Protein AF-A0A2W0BA73-F1 (afdb_monomer_lite)

Structure (mmCIF, N/CA/C/O backbone):
data_AF-A0A2W0BA73-F1
#
_entry.id   AF-A0A2W0BA73-F1
#
loop_
_atom_site.group_PDB
_atom_site.id
_atom_site.type_symbol
_atom_site.label_atom_id
_atom_site.label_alt_id
_atom_site.label_comp_id
_atom_site.label_asym_id
_atom_site.label_entity_id
_atom_site.label_seq_id
_atom_site.pdbx_PDB_ins_code
_atom_site.Cartn_x
_atom_site.Cartn_y
_atom_site.Cartn_z
_atom_site.occupancy
_atom_site.B_iso_or_equiv
_atom_site.auth_seq_id
_atom_site.auth_comp_id
_atom_site.auth_asym_id
_atom_site.auth_atom_id
_atom_site.pdbx_PDB_model_num
ATOM 1 N N . GLU A 1 1 ? -1.164 -9.056 -37.036 1.00 45.84 1 GLU A N 1
ATOM 2 C CA . GLU A 1 1 ? -1.910 -10.275 -36.643 1.00 45.84 1 GLU A CA 1
ATOM 3 C C . GLU A 1 1 ? -1.142 -11.594 -36.697 1.00 45.84 1 GLU A C 1
ATOM 5 O O . GLU A 1 1 ? -1.547 -12.512 -36.006 1.00 45.84 1 GLU A O 1
ATOM 10 N N . LYS A 1 2 ? -0.027 -11.730 -37.433 1.00 58.28 2 LYS A N 1
ATOM 11 C CA . LYS A 1 2 ? 0.646 -13.035 -37.622 1.00 58.28 2 LYS A CA 1
ATOM 12 C C . LYS A 1 2 ? 1.141 -13.751 -36.348 1.00 58.28 2 LYS A C 1
ATOM 14 O O . LYS A 1 2 ? 1.368 -14.949 -36.407 1.00 58.28 2 LYS A O 1
ATOM 19 N N . VAL A 1 3 ? 1.339 -13.032 -35.239 1.00 61.75 3 VAL A N 1
ATOM 20 C CA . VAL A 1 3 ? 1.940 -13.570 -33.997 1.00 61.75 3 VAL A CA 1
ATOM 21 C C . VAL A 1 3 ? 0.926 -13.686 -32.847 1.00 61.75 3 VAL A C 1
ATOM 23 O O . VAL A 1 3 ? 1.109 -14.502 -31.954 1.00 61.75 3 VAL A O 1
ATOM 26 N N . TRP A 1 4 ? -0.176 -12.930 -32.895 1.00 65.25 4 TRP A N 1
ATOM 27 C CA . TRP A 1 4 ? -1.238 -12.954 -31.879 1.00 65.25 4 TRP A CA 1
ATOM 28 C C . TRP A 1 4 ? -2.619 -12.924 -32.541 1.00 65.25 4 TRP A C 1
ATOM 30 O O . TRP A 1 4 ? -3.281 -11.885 -32.544 1.00 65.25 4 TRP A O 1
ATOM 40 N N . PRO A 1 5 ? -3.055 -14.033 -33.160 1.00 62.41 5 PRO A N 1
ATOM 41 C CA . PRO A 1 5 ? -4.406 -14.120 -33.693 1.00 62.41 5 PRO A CA 1
ATOM 42 C C . PRO A 1 5 ? -5.423 -14.089 -32.540 1.00 62.41 5 PRO A C 1
ATOM 44 O O . PRO A 1 5 ? -5.322 -14.870 -31.597 1.00 62.41 5 PRO A O 1
ATOM 47 N N . GLY A 1 6 ? -6.396 -13.176 -32.606 1.00 66.94 6 GLY A N 1
ATOM 48 C CA . GLY A 1 6 ? -7.522 -13.113 -31.664 1.00 66.94 6 GLY A CA 1
ATOM 49 C C . GLY A 1 6 ? -7.220 -12.559 -30.264 1.00 66.94 6 GLY A C 1
ATOM 50 O O . GLY A 1 6 ? -8.111 -12.579 -29.420 1.00 66.94 6 GLY A O 1
ATOM 51 N N . ILE A 1 7 ? -6.009 -12.052 -30.001 1.00 70.69 7 ILE A N 1
ATOM 52 C CA . ILE A 1 7 ? -5.645 -11.450 -28.707 1.00 70.69 7 ILE A CA 1
ATOM 53 C C . ILE A 1 7 ? -5.454 -9.943 -28.874 1.00 70.69 7 ILE A C 1
ATOM 55 O O . ILE A 1 7 ? -4.596 -9.492 -29.634 1.00 70.69 7 ILE A O 1
ATOM 59 N N . PHE A 1 8 ? -6.239 -9.160 -28.130 1.00 63.75 8 PHE A N 1
ATOM 60 C CA . PHE A 1 8 ? -6.070 -7.714 -28.053 1.00 63.75 8 PHE A CA 1
ATOM 61 C C . PHE A 1 8 ? -4.879 -7.389 -27.146 1.00 63.75 8 PHE A C 1
ATOM 63 O O . PHE A 1 8 ? -4.925 -7.610 -25.936 1.00 63.75 8 PHE A O 1
ATOM 70 N N . VAL A 1 9 ? -3.796 -6.892 -27.737 1.00 72.50 9 VAL A N 1
ATOM 71 C CA . VAL A 1 9 ? -2.614 -6.435 -27.001 1.00 72.50 9 VAL A CA 1
ATOM 72 C C . VAL A 1 9 ? -2.718 -4.927 -26.822 1.00 72.50 9 VAL A C 1
ATOM 74 O O . VAL A 1 9 ? -2.794 -4.188 -27.800 1.00 72.50 9 VAL A O 1
ATOM 77 N N . GLU A 1 10 ? -2.717 -4.468 -25.573 1.00 78.19 10 GLU A N 1
ATOM 78 C CA . GLU A 1 10 ? -2.733 -3.041 -25.257 1.00 78.19 10 GLU A CA 1
ATOM 79 C C . GLU A 1 10 ? -1.381 -2.385 -25.595 1.00 78.19 10 GLU A C 1
ATOM 81 O O . GLU A 1 10 ? -0.316 -2.920 -25.269 1.00 78.19 10 GLU A O 1
ATOM 86 N N . GLU A 1 11 ? -1.414 -1.200 -26.213 1.00 74.31 11 GLU A N 1
ATOM 87 C CA . GLU A 1 11 ? -0.222 -0.444 -26.640 1.00 74.31 11 GLU A CA 1
ATOM 88 C C . GLU A 1 11 ? 0.724 -0.134 -25.464 1.00 74.31 11 GLU A C 1
ATOM 90 O O . GLU A 1 11 ? 1.948 -0.222 -25.584 1.00 74.31 11 GLU A O 1
ATOM 95 N N . SER A 1 12 ? 0.152 0.160 -24.291 1.00 72.81 12 SER A N 1
ATOM 96 C CA . SER A 1 12 ? 0.893 0.402 -23.047 1.00 72.81 12 SER A CA 1
ATOM 97 C C . SER A 1 12 ? 1.720 -0.822 -22.631 1.00 72.81 12 SER A C 1
ATOM 99 O O . SER A 1 12 ? 2.856 -0.702 -22.158 1.00 72.81 12 SER A O 1
ATOM 101 N N . ASN A 1 13 ? 1.179 -2.016 -22.872 1.00 81.38 13 ASN A N 1
ATOM 102 C CA . ASN A 1 13 ? 1.820 -3.272 -22.543 1.00 81.38 13 ASN A CA 1
ATOM 103 C C . ASN A 1 13 ? 2.904 -3.618 -23.572 1.00 81.38 13 ASN A C 1
ATOM 105 O O . ASN A 1 13 ? 3.998 -4.042 -23.195 1.00 81.38 13 ASN A O 1
ATOM 109 N N . LEU A 1 14 ? 2.655 -3.363 -24.860 1.00 83.69 14 LEU A N 1
ATOM 110 C CA . LEU A 1 14 ? 3.646 -3.544 -25.923 1.00 83.69 14 LEU A CA 1
ATOM 111 C C . LEU A 1 14 ? 4.888 -2.670 -25.693 1.00 83.69 14 LEU A C 1
ATOM 113 O O . LEU A 1 14 ? 6.010 -3.180 -25.717 1.00 83.69 14 LEU A O 1
ATOM 117 N N . ALA A 1 15 ? 4.701 -1.385 -25.383 1.00 83.75 15 ALA A N 1
ATOM 118 C CA . ALA A 1 15 ? 5.803 -0.466 -25.102 1.00 83.75 15 ALA A CA 1
ATOM 119 C C . ALA A 1 15 ? 6.675 -0.944 -23.926 1.00 83.75 15 ALA A C 1
ATOM 121 O O . ALA A 1 15 ? 7.908 -0.891 -23.995 1.00 83.75 15 ALA A O 1
ATOM 122 N N . ARG A 1 16 ? 6.051 -1.477 -22.866 1.00 84.44 16 ARG A N 1
ATOM 123 C CA . ARG A 1 16 ? 6.757 -2.026 -21.698 1.00 84.44 16 ARG A CA 1
ATOM 124 C C . ARG A 1 16 ? 7.555 -3.287 -22.031 1.00 84.44 16 ARG A C 1
ATOM 126 O O . ARG A 1 16 ? 8.694 -3.421 -21.585 1.00 84.44 16 ARG A O 1
ATOM 133 N N . HIS A 1 17 ? 6.989 -4.193 -22.826 1.00 84.25 17 HIS A N 1
ATOM 134 C CA . HIS A 1 17 ? 7.690 -5.403 -23.260 1.00 84.25 17 HIS A CA 1
ATOM 135 C C . HIS A 1 17 ? 8.881 -5.078 -24.166 1.00 84.25 17 HIS A C 1
ATOM 137 O O . HIS A 1 17 ? 9.960 -5.638 -23.975 1.00 84.25 17 HIS A O 1
ATOM 143 N N . ILE A 1 18 ? 8.731 -4.122 -25.086 1.00 86.25 18 ILE A N 1
ATOM 144 C CA . ILE A 1 18 ? 9.836 -3.651 -25.930 1.00 86.25 18 ILE A CA 1
ATOM 145 C C . ILE A 1 18 ? 10.932 -2.987 -25.091 1.00 86.25 18 ILE A C 1
ATOM 147 O O . ILE A 1 18 ? 12.114 -3.234 -25.330 1.00 86.25 18 ILE A O 1
ATOM 151 N N . PHE A 1 19 ? 10.565 -2.192 -24.082 1.00 84.00 19 PHE A N 1
ATOM 152 C CA . PHE A 1 19 ? 11.533 -1.603 -23.157 1.00 84.00 19 PHE A CA 1
ATOM 153 C C . PHE A 1 19 ? 12.356 -2.678 -22.434 1.00 84.00 19 PHE A C 1
ATOM 155 O O . PHE A 1 19 ? 13.585 -2.623 -22.449 1.00 84.00 19 PHE A O 1
ATOM 162 N N . ASN A 1 20 ? 11.697 -3.688 -21.863 1.00 85.81 20 ASN A N 1
ATOM 163 C CA . ASN A 1 20 ? 12.383 -4.797 -21.197 1.00 85.81 20 ASN A CA 1
ATOM 164 C C . ASN A 1 20 ? 13.294 -5.566 -22.163 1.00 85.81 20 ASN A C 1
ATOM 166 O O . ASN A 1 20 ? 14.428 -5.892 -21.817 1.00 85.81 20 ASN A O 1
ATOM 170 N N . LEU A 1 21 ? 12.827 -5.814 -23.389 1.00 83.06 21 LEU A N 1
ATOM 171 C CA . LEU A 1 21 ? 13.607 -6.518 -24.400 1.00 83.06 21 LEU A CA 1
ATOM 172 C C . LEU A 1 21 ? 14.872 -5.734 -24.785 1.00 83.06 21 LEU A C 1
ATOM 174 O O . LEU A 1 21 ? 15.941 -6.327 -24.890 1.00 83.06 21 LEU A O 1
ATOM 178 N N . ARG A 1 22 ? 14.794 -4.401 -24.897 1.00 83.00 22 ARG A N 1
ATOM 179 C CA . ARG A 1 22 ? 15.972 -3.541 -25.117 1.00 83.00 22 ARG A CA 1
ATOM 180 C C . ARG A 1 22 ? 16.984 -3.625 -23.976 1.00 83.00 22 ARG A C 1
ATOM 182 O O . ARG A 1 22 ? 18.181 -3.696 -24.236 1.00 83.00 22 ARG A O 1
ATOM 189 N N . GLN A 1 23 ? 16.518 -3.664 -22.727 1.00 77.94 23 GLN A N 1
ATOM 190 C CA . GLN A 1 23 ? 17.400 -3.815 -21.563 1.00 77.94 23 GLN A CA 1
ATOM 191 C C . GLN A 1 23 ? 18.149 -5.153 -21.596 1.00 77.94 23 GLN A C 1
ATOM 193 O O . GLN A 1 23 ? 19.361 -5.185 -21.402 1.00 77.94 23 GLN A O 1
ATOM 198 N N . VAL A 1 24 ? 17.445 -6.249 -21.896 1.00 82.38 24 VAL A N 1
ATOM 199 C CA . VAL A 1 24 ? 18.038 -7.597 -21.945 1.00 82.38 24 VAL A CA 1
ATOM 200 C C . VAL A 1 24 ? 18.987 -7.760 -23.131 1.00 82.38 24 VAL A C 1
ATOM 202 O O . VAL A 1 24 ? 20.054 -8.352 -22.987 1.00 82.38 24 VAL A O 1
ATOM 205 N N . LEU A 1 25 ? 18.636 -7.209 -24.294 1.00 76.69 25 LEU A N 1
ATOM 206 C CA . LEU A 1 25 ? 19.494 -7.249 -25.482 1.00 76.69 25 LEU A CA 1
ATOM 207 C C . LEU A 1 25 ? 20.727 -6.337 -25.353 1.00 76.69 25 LEU A C 1
ATOM 209 O O . LEU A 1 25 ? 21.647 -6.430 -26.165 1.00 76.69 25 LEU A O 1
ATOM 213 N N . GLY A 1 26 ? 20.781 -5.473 -24.335 1.00 71.38 26 GLY A N 1
ATOM 214 C CA . GLY A 1 26 ? 21.856 -4.497 -24.174 1.00 71.38 26 GLY A CA 1
ATOM 215 C C . GLY A 1 26 ? 21.822 -3.429 -25.267 1.00 71.38 26 GLY A C 1
ATOM 216 O O . GLY A 1 26 ? 22.873 -2.991 -25.749 1.00 71.38 26 GLY A O 1
ATOM 217 N N . ASP A 1 27 ? 20.616 -3.058 -25.700 1.00 69.06 27 ASP A N 1
ATOM 218 C CA . ASP A 1 27 ? 20.384 -1.892 -26.544 1.00 69.06 27 ASP A CA 1
ATOM 219 C C . ASP A 1 27 ? 20.740 -0.627 -25.745 1.00 69.06 27 ASP A C 1
ATOM 221 O O . ASP A 1 27 ? 20.356 -0.472 -24.584 1.00 69.06 27 ASP A O 1
ATOM 225 N N . SER A 1 28 ? 21.488 0.292 -26.360 1.00 62.03 28 SER A N 1
ATOM 226 C CA . SER A 1 28 ? 21.744 1.619 -25.783 1.00 62.03 28 SER A CA 1
ATOM 227 C C . SER A 1 28 ? 20.422 2.375 -25.554 1.00 62.03 28 SER A C 1
ATOM 229 O O . SER A 1 28 ? 19.424 2.030 -26.188 1.00 62.03 28 SER A O 1
ATOM 231 N N . PRO A 1 29 ? 20.376 3.426 -24.710 1.00 58.91 29 PRO A N 1
ATOM 232 C CA . PRO A 1 29 ? 19.149 4.199 -24.460 1.00 58.91 29 PRO A CA 1
ATOM 233 C C . PRO A 1 29 ? 18.462 4.741 -25.729 1.00 58.91 29 PRO A C 1
ATOM 235 O O . PRO A 1 29 ? 17.251 4.939 -25.725 1.00 58.91 29 PRO A O 1
ATOM 238 N N . ASP A 1 30 ? 19.202 4.885 -26.833 1.00 62.91 30 ASP A N 1
ATOM 239 C CA . ASP A 1 30 ? 18.668 5.243 -28.154 1.00 62.91 30 ASP A CA 1
ATOM 240 C C . ASP A 1 30 ? 17.955 4.097 -28.905 1.00 62.91 30 ASP A C 1
ATOM 242 O O . ASP A 1 30 ? 17.307 4.344 -29.922 1.00 62.91 30 ASP A O 1
ATOM 246 N N . GLY A 1 31 ? 18.064 2.844 -28.449 1.00 63.19 31 GLY A N 1
ATOM 247 C CA . GLY A 1 31 ? 17.412 1.671 -29.045 1.00 63.19 31 GLY A CA 1
ATOM 248 C C . GLY A 1 31 ? 17.889 1.323 -30.460 1.00 63.19 31 GLY A C 1
ATOM 249 O O . GLY A 1 31 ? 17.092 0.887 -31.277 1.00 63.19 31 GLY A O 1
ATOM 250 N N . ARG A 1 32 ? 19.155 1.577 -30.817 1.00 63.38 32 ARG A N 1
ATOM 251 C CA . ARG A 1 32 ? 19.634 1.470 -32.216 1.00 63.38 32 ARG A CA 1
ATOM 252 C C . ARG A 1 32 ? 20.535 0.271 -32.525 1.00 63.38 32 ARG A C 1
ATOM 254 O O . ARG A 1 32 ? 21.093 0.221 -33.616 1.00 63.38 32 ARG A O 1
ATOM 261 N N . LYS A 1 33 ? 20.719 -0.680 -31.609 1.00 72.12 33 LYS A N 1
ATOM 262 C CA . LYS A 1 33 ? 21.596 -1.846 -31.818 1.00 72.12 33 LYS A CA 1
ATOM 263 C C . LYS A 1 33 ? 20.810 -3.100 -32.204 1.00 72.12 33 LYS A C 1
ATOM 265 O O . LYS A 1 33 ? 21.283 -3.858 -33.045 1.00 72.12 33 LYS A O 1
ATOM 270 N N . TYR A 1 34 ? 19.616 -3.295 -31.645 1.00 76.19 34 TYR A N 1
ATOM 271 C CA . TYR A 1 34 ? 18.786 -4.471 -31.916 1.00 76.19 34 TYR A CA 1
ATOM 272 C C . TYR A 1 34 ? 17.342 -4.132 -32.293 1.00 76.19 34 TYR A C 1
ATOM 274 O O . TYR A 1 34 ? 16.821 -4.757 -33.218 1.00 76.19 34 TYR A O 1
ATOM 282 N N . ILE A 1 35 ? 16.691 -3.163 -31.633 1.00 81.81 35 ILE A N 1
ATOM 283 C CA . ILE A 1 35 ? 15.265 -2.847 -31.856 1.00 81.81 35 ILE A CA 1
ATOM 284 C C . ILE A 1 35 ? 15.032 -1.360 -32.121 1.00 81.81 35 ILE A C 1
ATOM 286 O O . ILE A 1 35 ? 14.875 -0.574 -31.187 1.00 81.81 35 ILE A O 1
ATOM 290 N N . GLU A 1 36 ? 14.827 -0.998 -33.381 1.00 82.38 36 GLU A N 1
ATOM 291 C CA . GLU A 1 36 ? 14.554 0.368 -33.829 1.00 82.38 36 GLU A CA 1
ATOM 292 C C . GLU A 1 36 ? 13.065 0.747 -33.702 1.00 82.38 36 GLU A C 1
ATOM 294 O O . GLU A 1 36 ? 12.177 -0.035 -34.050 1.00 82.38 36 GLU A O 1
ATOM 299 N N . THR A 1 37 ? 12.775 1.970 -33.238 1.00 84.75 37 THR A N 1
ATOM 300 C CA . THR A 1 37 ? 11.415 2.539 -33.284 1.00 84.75 37 THR A CA 1
ATOM 301 C C . THR A 1 37 ? 11.194 3.255 -34.615 1.00 84.75 37 THR A C 1
ATOM 303 O O . THR A 1 37 ? 11.864 4.244 -34.903 1.00 84.75 37 THR A O 1
ATOM 306 N N . VAL A 1 38 ? 10.204 2.816 -35.391 1.00 84.75 38 VAL A N 1
ATOM 307 C CA . VAL A 1 38 ? 9.770 3.468 -36.630 1.00 84.75 38 VAL A CA 1
ATOM 308 C C . VAL A 1 38 ? 8.528 4.321 -36.340 1.00 84.75 38 VAL A C 1
ATOM 310 O O . VAL A 1 38 ? 7.460 3.772 -36.035 1.00 84.75 38 VAL A O 1
ATOM 313 N N . PRO A 1 39 ? 8.619 5.661 -36.449 1.00 79.19 39 PRO A N 1
ATOM 314 C CA . PRO A 1 39 ? 7.490 6.549 -36.196 1.00 79.19 39 PRO A CA 1
ATOM 315 C C . PRO A 1 39 ? 6.262 6.142 -37.014 1.00 79.19 39 PRO A C 1
ATOM 317 O O . PRO A 1 39 ? 6.368 5.870 -38.210 1.00 79.19 39 PRO A O 1
ATOM 320 N N . ARG A 1 40 ? 5.089 6.105 -36.369 1.00 79.31 40 ARG A N 1
ATOM 321 C CA . ARG A 1 40 ? 3.788 5.769 -36.989 1.00 79.31 40 ARG A CA 1
ATOM 322 C C . ARG A 1 40 ? 3.690 4.351 -37.580 1.00 79.31 40 ARG A C 1
ATOM 324 O O . ARG A 1 40 ? 2.716 4.062 -38.269 1.00 79.31 40 ARG A O 1
ATOM 331 N N . ARG A 1 41 ? 4.678 3.479 -37.339 1.00 78.56 41 ARG A N 1
ATOM 332 C CA . ARG A 1 41 ? 4.690 2.080 -37.810 1.00 78.56 41 ARG A CA 1
ATOM 333 C C . ARG A 1 41 ? 4.942 1.051 -36.710 1.00 78.56 41 ARG A C 1
ATOM 335 O O . ARG A 1 41 ? 4.485 -0.074 -36.862 1.00 78.56 41 ARG A O 1
ATOM 342 N N . GLY A 1 42 ? 5.647 1.410 -35.637 1.00 81.62 42 GLY A N 1
ATOM 343 C CA . GLY A 1 42 ? 5.929 0.506 -34.518 1.00 81.62 42 GLY A CA 1
ATOM 344 C C . GLY A 1 42 ? 7.414 0.167 -34.410 1.00 81.62 42 GLY A C 1
ATOM 345 O O . GLY A 1 42 ? 8.257 1.051 -34.533 1.00 81.62 42 GLY A O 1
ATOM 346 N N . TYR A 1 43 ? 7.749 -1.098 -34.166 1.00 85.44 43 TYR A N 1
ATOM 347 C CA . TYR A 1 43 ? 9.114 -1.531 -33.839 1.00 85.44 43 TYR A CA 1
ATOM 348 C C . TYR A 1 43 ? 9.686 -2.480 -34.896 1.00 85.44 43 TYR A C 1
ATOM 350 O O . TYR A 1 43 ? 8.960 -3.301 -35.457 1.00 85.44 43 TYR A O 1
ATOM 358 N N . ARG A 1 44 ? 10.995 -2.387 -35.153 1.00 78.12 44 ARG A N 1
ATOM 359 C CA . ARG A 1 44 ? 11.721 -3.230 -36.111 1.00 78.12 44 ARG A CA 1
ATOM 360 C C . ARG A 1 44 ? 12.969 -3.828 -35.472 1.00 78.12 44 ARG A C 1
ATOM 362 O O . ARG A 1 44 ? 13.793 -3.103 -34.929 1.00 78.12 44 ARG A O 1
ATOM 369 N N . PHE A 1 45 ? 13.132 -5.142 -35.594 1.00 83.00 45 PHE A N 1
ATOM 370 C CA . PHE A 1 45 ? 14.376 -5.816 -35.235 1.00 83.00 45 PHE A CA 1
ATOM 371 C C . PHE A 1 45 ? 15.395 -5.675 -36.374 1.00 83.00 45 PHE A C 1
ATOM 373 O O . PHE A 1 45 ? 15.054 -5.928 -37.529 1.00 83.00 45 PHE A O 1
ATOM 380 N N . ILE A 1 46 ? 16.616 -5.242 -36.060 1.00 79.44 46 ILE A N 1
ATOM 381 C CA . ILE A 1 46 ? 17.651 -4.881 -37.050 1.00 79.44 46 ILE A CA 1
ATOM 382 C C . ILE A 1 46 ? 18.949 -5.691 -36.916 1.00 79.44 46 ILE A C 1
ATOM 384 O O . ILE A 1 46 ? 19.882 -5.478 -37.687 1.00 79.44 46 ILE A O 1
ATOM 388 N N . ALA A 1 47 ? 19.030 -6.620 -35.961 1.00 77.06 47 ALA A N 1
ATOM 389 C CA . ALA A 1 47 ? 20.226 -7.435 -35.767 1.00 77.06 47 ALA A CA 1
ATOM 390 C C . ALA A 1 47 ? 20.246 -8.654 -36.710 1.00 77.06 47 ALA A C 1
ATOM 392 O O . ALA A 1 47 ? 19.180 -9.140 -37.099 1.00 77.06 47 ALA A O 1
ATOM 393 N N . PRO A 1 48 ? 21.434 -9.178 -37.073 1.00 74.00 48 PRO A N 1
ATOM 394 C CA . PRO A 1 48 ? 21.533 -10.359 -37.921 1.00 74.00 48 PRO A CA 1
ATOM 395 C C . PRO A 1 48 ? 20.886 -11.565 -37.230 1.00 74.00 48 PRO A C 1
ATOM 397 O O . PRO A 1 48 ? 21.299 -11.966 -36.141 1.00 74.00 48 PRO A O 1
ATOM 400 N N . VAL A 1 49 ? 19.866 -12.135 -37.871 1.00 71.69 49 VAL A N 1
ATOM 401 C CA . VAL A 1 49 ? 19.177 -13.344 -37.407 1.00 71.69 49 VAL A CA 1
ATOM 402 C C . VAL A 1 49 ? 19.849 -14.550 -38.053 1.00 71.69 49 VAL A C 1
ATOM 404 O O . VAL A 1 49 ? 19.949 -14.618 -39.276 1.00 71.69 49 VAL A O 1
ATOM 407 N N . GLN A 1 50 ? 20.311 -15.494 -37.236 1.00 70.31 50 GLN A N 1
ATOM 408 C CA . GLN A 1 50 ? 20.675 -16.827 -37.707 1.00 70.31 50 GLN A CA 1
ATOM 409 C C . GLN A 1 50 ? 19.499 -17.752 -37.433 1.00 70.31 50 GLN A C 1
ATOM 411 O O . GLN A 1 50 ? 19.052 -17.888 -36.293 1.00 70.31 50 GLN A O 1
ATOM 416 N N . GLU A 1 51 ? 18.966 -18.344 -38.492 1.00 62.47 51 GLU A N 1
ATOM 417 C CA . GLU A 1 51 ? 17.937 -19.361 -38.380 1.00 62.47 51 GLU A CA 1
ATOM 418 C C . GLU A 1 51 ? 18.641 -20.664 -37.989 1.00 62.47 51 GLU A C 1
ATOM 420 O O . GLU A 1 51 ? 19.335 -21.273 -38.797 1.00 62.47 51 GLU A O 1
ATOM 425 N N . ASN A 1 52 ? 18.514 -21.075 -36.725 1.00 52.09 52 ASN A N 1
ATOM 426 C CA . ASN A 1 52 ? 19.057 -22.349 -36.236 1.00 52.09 52 ASN A CA 1
ATOM 427 C C . ASN A 1 52 ? 18.172 -23.528 -36.684 1.00 52.09 52 ASN A C 1
ATOM 429 O O . ASN A 1 52 ? 17.826 -24.398 -35.886 1.00 52.09 52 ASN A O 1
ATOM 433 N N . GLY A 1 53 ? 17.747 -23.514 -37.946 1.00 48.56 53 GLY A N 1
ATOM 434 C CA . GLY A 1 53 ? 17.089 -24.630 -38.598 1.00 48.56 53 GLY A CA 1
ATOM 435 C C . GLY A 1 53 ? 18.147 -25.455 -39.310 1.00 48.56 53 GLY A C 1
ATOM 436 O O . GLY A 1 53 ? 18.759 -24.975 -40.261 1.00 48.56 53 GLY A O 1
ATOM 437 N N . GLU A 1 54 ? 18.358 -26.687 -38.851 1.00 51.16 54 GLU A N 1
ATOM 438 C CA . GLU A 1 54 ? 18.947 -27.748 -39.668 1.00 51.16 54 GLU A CA 1
ATOM 439 C C . GLU A 1 54 ? 18.242 -27.723 -41.042 1.00 51.16 54 GLU A C 1
ATOM 441 O O . GLU A 1 54 ? 17.026 -27.944 -41.100 1.00 51.16 54 GLU A O 1
ATOM 44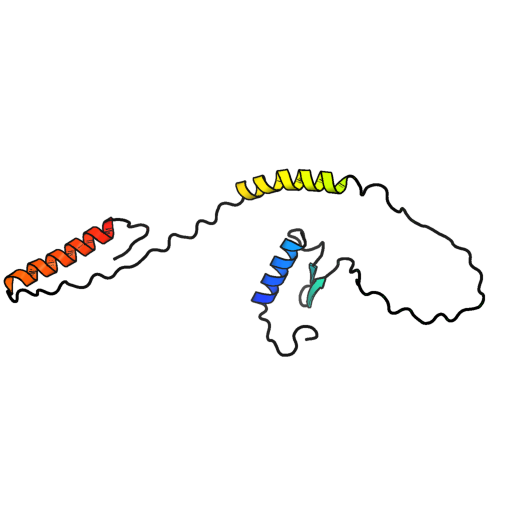6 N N . PRO A 1 55 ? 18.933 -27.399 -42.148 1.00 61.25 55 PRO A N 1
ATOM 447 C CA . PRO A 1 55 ? 18.308 -27.423 -43.459 1.00 61.25 55 PRO A CA 1
ATOM 448 C C . PRO A 1 55 ? 17.922 -28.874 -43.774 1.00 61.25 55 PRO A C 1
ATOM 450 O O . PRO A 1 55 ? 18.796 -29.742 -43.706 1.00 61.25 55 PRO A O 1
ATOM 453 N N . PRO A 1 56 ? 16.672 -29.192 -44.161 1.00 55.62 56 PRO A N 1
ATOM 454 C CA . PRO A 1 56 ? 16.422 -30.467 -44.809 1.00 55.62 56 PRO A CA 1
ATOM 455 C C . PRO A 1 56 ? 17.273 -30.487 -46.078 1.00 55.62 56 PRO A C 1
ATOM 457 O O . PRO A 1 56 ? 17.133 -29.627 -46.951 1.00 55.62 56 PRO A O 1
ATOM 460 N N . ALA A 1 57 ? 18.204 -31.436 -46.131 1.00 49.66 57 ALA A N 1
ATOM 461 C CA . ALA A 1 57 ? 19.075 -31.652 -47.271 1.00 49.66 57 ALA A CA 1
ATOM 462 C C . ALA A 1 57 ? 18.246 -31.662 -48.571 1.00 49.66 57 ALA A C 1
ATOM 464 O O . ALA A 1 57 ? 17.336 -32.487 -48.700 1.00 49.66 57 ALA A O 1
ATOM 465 N N . PRO A 1 58 ? 18.529 -30.786 -49.552 1.00 58.72 58 PRO A N 1
ATOM 466 C CA . PRO A 1 58 ? 17.984 -30.972 -50.884 1.00 58.72 58 PRO A CA 1
ATOM 467 C C . PRO A 1 58 ? 18.602 -32.242 -51.497 1.00 58.72 58 PRO A C 1
ATOM 469 O O . PRO A 1 58 ? 19.808 -32.464 -51.336 1.00 58.72 58 PRO A O 1
ATOM 472 N N . PRO A 1 59 ? 17.829 -33.081 -52.211 1.00 48.06 59 PRO A N 1
ATOM 473 C CA . PRO A 1 59 ? 18.388 -34.210 -52.936 1.00 48.06 59 PRO A CA 1
ATOM 474 C C . PRO A 1 59 ? 19.404 -33.716 -53.967 1.00 48.06 59 PRO A C 1
ATOM 476 O O . PRO A 1 59 ? 19.135 -32.836 -54.785 1.00 48.06 59 PRO A O 1
ATOM 479 N N . GLN A 1 60 ? 20.594 -34.305 -53.893 1.00 55.94 60 GLN A N 1
ATOM 480 C CA . GLN A 1 60 ? 21.687 -34.115 -54.831 1.00 55.94 60 GLN A CA 1
ATOM 481 C C . GLN A 1 60 ? 21.201 -34.402 -56.254 1.00 55.94 60 GLN A C 1
ATOM 483 O O . GLN A 1 60 ? 20.827 -35.523 -56.587 1.00 55.94 60 GLN A O 1
ATOM 488 N N . SER A 1 61 ? 21.227 -33.383 -57.104 1.00 45.66 61 SER A N 1
ATOM 489 C CA . SER A 1 61 ? 21.201 -33.534 -58.556 1.00 45.66 61 SER A CA 1
ATOM 490 C C . SER A 1 61 ? 22.324 -32.669 -59.115 1.00 45.66 61 SER A C 1
ATOM 492 O O . SER A 1 61 ? 22.200 -31.455 -59.231 1.00 45.66 61 SER A O 1
ATOM 494 N N . ALA A 1 62 ? 23.454 -33.305 -59.399 1.00 50.06 62 ALA A N 1
ATOM 495 C CA . ALA A 1 62 ? 24.515 -32.793 -60.265 1.00 50.06 62 ALA A CA 1
ATOM 496 C C . ALA A 1 62 ? 24.636 -33.759 -61.461 1.00 50.06 62 ALA A C 1
ATOM 498 O O . ALA A 1 62 ? 24.164 -34.892 -61.322 1.00 50.06 62 ALA A O 1
ATOM 499 N N . PRO A 1 63 ? 25.303 -33.417 -62.588 1.00 56.50 63 PRO A N 1
ATOM 500 C CA . PRO A 1 63 ? 26.084 -32.210 -62.936 1.00 56.50 63 PRO A CA 1
ATOM 501 C C . PRO A 1 63 ? 25.522 -31.544 -64.240 1.00 56.50 63 PRO A C 1
ATOM 503 O O . PRO A 1 63 ? 24.494 -31.984 -64.733 1.00 56.50 63 PRO A O 1
ATOM 506 N N . VAL A 1 64 ? 26.020 -30.467 -64.873 1.00 48.00 64 VAL A N 1
ATOM 507 C CA . VAL A 1 64 ? 27.382 -30.205 -65.372 1.00 48.00 64 VAL A CA 1
ATOM 508 C C . VAL A 1 64 ? 27.547 -28.738 -65.842 1.00 48.00 64 VAL A C 1
ATOM 510 O O . VAL A 1 64 ? 26.678 -28.184 -66.505 1.00 48.00 64 VAL A O 1
ATOM 513 N N . LEU A 1 65 ? 28.750 -28.209 -65.584 1.00 51.16 65 LEU A N 1
ATOM 514 C CA . LEU A 1 65 ? 29.566 -27.319 -66.428 1.00 51.16 65 LEU A CA 1
ATOM 515 C C . LEU A 1 65 ? 29.140 -25.854 -66.682 1.00 51.16 65 LEU A C 1
ATOM 517 O O . LEU A 1 65 ? 28.519 -25.510 -67.682 1.00 51.16 65 LEU A O 1
ATOM 521 N N . SER A 1 66 ? 29.684 -24.945 -65.868 1.00 51.97 66 SER A N 1
ATOM 522 C CA . SER A 1 66 ? 30.211 -23.656 -66.341 1.00 51.97 66 SER A CA 1
ATOM 523 C C . SER A 1 66 ? 31.356 -23.224 -65.426 1.00 51.97 66 SER A C 1
ATOM 525 O O . SER A 1 66 ? 31.194 -23.097 -64.215 1.00 51.97 66 SER A O 1
ATOM 527 N N . ALA A 1 67 ? 32.537 -23.100 -66.025 1.00 49.59 67 ALA A N 1
ATOM 528 C CA . ALA A 1 67 ? 33.805 -22.831 -65.373 1.00 49.59 67 ALA A CA 1
ATOM 529 C C . ALA A 1 67 ? 33.851 -21.445 -64.709 1.00 49.59 67 ALA A C 1
ATOM 531 O O . ALA A 1 67 ? 33.274 -20.467 -65.177 1.00 49.59 67 ALA A O 1
ATOM 532 N N . GLN A 1 68 ? 34.585 -21.402 -63.607 1.00 47.38 68 GLN A N 1
ATOM 533 C CA . GLN A 1 68 ? 34.763 -20.292 -62.686 1.00 47.38 68 GLN A CA 1
ATOM 534 C C . GLN A 1 68 ? 36.010 -19.465 -63.050 1.00 47.38 68 GLN A C 1
ATOM 536 O O . GLN A 1 68 ? 37.007 -20.033 -63.495 1.00 47.38 68 GLN A O 1
ATOM 541 N N . PRO A 1 69 ? 36.008 -18.147 -62.788 1.00 43.25 69 PRO A N 1
ATOM 542 C CA . PRO A 1 69 ? 37.115 -17.576 -62.017 1.00 43.25 69 PRO A CA 1
ATOM 543 C C . PRO A 1 69 ? 36.607 -16.959 -60.709 1.00 43.25 69 PRO A C 1
ATOM 545 O O . PRO A 1 69 ? 35.832 -16.004 -60.694 1.00 43.25 69 PRO A O 1
ATOM 548 N N . GLN A 1 70 ? 37.063 -17.524 -59.592 1.00 48.06 70 GLN A N 1
ATOM 549 C CA . GLN A 1 70 ? 36.900 -16.994 -58.241 1.00 48.06 70 GLN A CA 1
ATOM 550 C C . GLN A 1 70 ? 37.749 -15.733 -58.089 1.00 48.06 70 GLN A C 1
ATOM 552 O O . GLN A 1 70 ? 38.953 -15.820 -57.866 1.00 48.06 70 GLN A O 1
ATOM 557 N N . ALA A 1 71 ? 37.120 -14.561 -58.125 1.00 44.47 71 ALA A N 1
ATOM 558 C CA . ALA A 1 71 ? 37.646 -13.390 -57.435 1.00 44.47 71 ALA A CA 1
ATOM 559 C C . ALA A 1 71 ? 37.211 -13.481 -55.965 1.00 44.47 71 ALA A C 1
ATOM 561 O O . ALA A 1 71 ? 36.219 -12.896 -55.534 1.00 44.47 71 ALA A O 1
ATOM 562 N N . ALA A 1 72 ? 37.927 -14.306 -55.207 1.00 45.50 72 ALA A N 1
ATOM 563 C CA . ALA A 1 72 ? 37.787 -14.384 -53.768 1.00 45.50 72 ALA A CA 1
ATOM 564 C C . ALA A 1 72 ? 38.341 -13.098 -53.138 1.00 45.50 72 ALA A C 1
ATOM 566 O O . ALA A 1 72 ? 39.552 -12.905 -53.081 1.00 45.50 72 ALA A O 1
ATOM 567 N N . VAL A 1 73 ? 37.466 -12.244 -52.607 1.00 49.47 73 VAL A N 1
ATOM 568 C CA . VAL A 1 73 ? 37.848 -11.314 -51.537 1.00 49.47 73 VAL A CA 1
ATOM 569 C C . VAL A 1 73 ? 37.225 -11.840 -50.250 1.00 49.47 73 VAL A C 1
ATOM 571 O O . VAL A 1 73 ? 36.203 -11.362 -49.767 1.00 49.47 73 VAL A O 1
ATOM 574 N N . HIS A 1 74 ? 37.830 -12.896 -49.703 1.00 47.19 74 HIS A N 1
ATOM 575 C CA . HIS A 1 74 ? 37.600 -13.281 -48.316 1.00 47.19 74 HIS A CA 1
ATOM 576 C C . HIS A 1 74 ? 38.219 -12.200 -47.425 1.00 47.19 74 HIS A C 1
ATOM 578 O O . HIS A 1 74 ? 39.386 -12.285 -47.042 1.00 47.19 74 HIS A O 1
ATOM 584 N N . LEU A 1 75 ? 37.448 -11.163 -47.096 1.00 49.22 75 LEU A N 1
ATOM 585 C CA . LEU A 1 75 ? 37.861 -10.199 -46.085 1.00 49.22 75 LEU A CA 1
ATOM 586 C C . LEU A 1 75 ? 37.741 -10.854 -44.698 1.00 49.22 75 LEU A C 1
ATOM 588 O O . LEU A 1 75 ? 36.684 -10.881 -44.076 1.00 49.22 75 LEU A O 1
ATOM 592 N N . GLY A 1 76 ? 38.857 -11.432 -44.253 1.00 45.22 76 GLY A N 1
ATOM 593 C CA . GLY A 1 76 ? 39.267 -11.476 -42.850 1.00 45.22 76 GLY A CA 1
ATOM 594 C C . GLY A 1 76 ? 38.418 -12.321 -41.903 1.00 45.22 76 GLY A C 1
ATOM 595 O O . GLY A 1 76 ? 37.703 -11.800 -41.054 1.00 45.22 76 GLY A O 1
ATOM 596 N N . HIS A 1 77 ? 38.598 -13.640 -41.947 1.00 53.84 77 HIS A N 1
ATOM 597 C CA . HIS A 1 77 ? 38.254 -14.493 -40.814 1.00 53.84 77 HIS A CA 1
ATOM 598 C C . HIS A 1 77 ? 39.293 -14.359 -39.680 1.00 53.84 77 HIS A C 1
ATOM 600 O O . HIS A 1 77 ? 40.472 -14.652 -39.852 1.00 53.84 77 HIS A O 1
ATOM 606 N N . LYS A 1 78 ? 38.787 -14.014 -38.490 1.00 55.62 78 LYS A N 1
ATOM 607 C CA . LYS A 1 78 ? 39.201 -14.543 -37.175 1.00 55.62 78 LYS A CA 1
ATOM 608 C C . LYS A 1 78 ? 40.642 -14.289 -36.704 1.00 55.62 78 LYS A C 1
ATOM 610 O O . LYS A 1 78 ? 41.418 -15.232 -36.625 1.00 55.62 78 LYS A O 1
ATOM 615 N N . ARG A 1 79 ? 40.951 -13.085 -36.199 1.00 52.50 79 ARG A N 1
ATOM 616 C CA . ARG A 1 79 ? 42.044 -12.883 -35.214 1.00 52.50 79 ARG A CA 1
ATOM 617 C C . ARG A 1 79 ? 41.799 -11.711 -34.249 1.00 52.50 79 ARG A C 1
ATOM 619 O O . ARG A 1 79 ? 42.575 -10.773 -34.241 1.00 52.50 79 ARG A O 1
ATOM 626 N N . SER A 1 80 ? 40.732 -11.746 -33.445 1.00 53.47 80 SER A N 1
ATOM 627 C CA . SER A 1 80 ? 40.690 -11.023 -32.149 1.00 53.47 80 SER A CA 1
ATOM 628 C C . SER A 1 80 ? 39.454 -11.393 -31.310 1.00 53.47 80 SER A C 1
ATOM 630 O O . SER A 1 80 ? 38.772 -10.540 -30.758 1.00 53.47 80 SER A O 1
ATOM 632 N N . LEU A 1 81 ? 39.089 -12.678 -31.264 1.00 56.75 81 LEU A N 1
ATOM 633 C CA . LEU A 1 81 ? 37.933 -13.146 -30.478 1.00 56.75 81 LEU A CA 1
ATOM 634 C C . LEU A 1 81 ? 38.330 -13.954 -29.231 1.00 56.75 81 LEU A C 1
ATOM 636 O O . LEU A 1 81 ? 37.455 -14.389 -28.496 1.00 56.75 81 LEU A O 1
ATOM 640 N N . TRP A 1 82 ? 39.629 -14.120 -28.945 1.00 55.56 82 TRP A N 1
ATOM 641 C CA . TRP A 1 82 ? 40.083 -14.814 -27.729 1.00 55.56 82 TRP A CA 1
ATOM 642 C C . TRP A 1 82 ? 40.075 -13.896 -26.496 1.00 55.56 82 TRP A C 1
ATOM 644 O O . TRP A 1 82 ? 39.762 -14.340 -25.399 1.00 55.56 82 TRP A O 1
ATOM 654 N N . PHE A 1 83 ? 40.364 -12.599 -26.645 1.00 49.78 83 PHE A N 1
ATOM 655 C CA . PHE A 1 83 ? 40.502 -11.701 -25.487 1.00 49.78 83 PHE A CA 1
ATOM 656 C C . PHE A 1 83 ? 39.188 -11.059 -25.017 1.00 49.78 83 PHE A C 1
ATOM 658 O O . PHE A 1 83 ? 39.141 -10.482 -23.930 1.00 49.78 83 PHE A O 1
ATOM 665 N N . TRP A 1 84 ? 38.101 -11.181 -25.788 1.00 57.78 84 TRP A N 1
ATOM 666 C CA . TRP A 1 84 ? 36.813 -10.596 -25.413 1.00 57.78 84 TRP A CA 1
ATOM 667 C C . TRP A 1 84 ? 36.152 -11.176 -24.154 1.00 57.78 84 TRP A C 1
ATOM 669 O O . TRP A 1 84 ? 35.616 -10.369 -23.395 1.00 57.78 84 TRP A O 1
ATOM 679 N N . PRO A 1 85 ? 36.211 -12.491 -23.845 1.00 60.31 85 PRO A N 1
ATOM 680 C CA . PRO A 1 85 ? 35.666 -12.992 -22.583 1.00 60.31 85 PRO A CA 1
ATOM 681 C C . PRO A 1 85 ? 36.369 -12.390 -21.360 1.00 60.31 85 PRO A C 1
ATOM 683 O O . PRO A 1 85 ? 35.705 -12.093 -20.373 1.00 60.31 85 PRO A O 1
ATOM 686 N N . LEU A 1 86 ? 37.681 -12.133 -21.429 1.00 68.38 86 LEU A N 1
ATOM 687 C CA . LEU A 1 86 ? 38.431 -11.547 -20.313 1.00 68.38 86 LEU A CA 1
ATOM 688 C C . LEU A 1 86 ? 38.087 -10.061 -20.117 1.00 68.38 86 LEU A C 1
ATOM 690 O O . LEU A 1 86 ? 37.870 -9.623 -18.991 1.00 68.38 86 LEU A O 1
ATOM 694 N N . ALA A 1 87 ? 37.963 -9.301 -21.209 1.00 69.81 87 ALA A N 1
ATOM 695 C CA . ALA A 1 87 ? 37.536 -7.903 -21.154 1.00 69.81 87 ALA A CA 1
ATOM 696 C C . ALA A 1 87 ? 36.080 -7.753 -20.670 1.00 69.81 87 ALA A C 1
ATOM 698 O O . ALA A 1 87 ? 35.791 -6.864 -19.870 1.00 69.81 87 ALA A O 1
ATOM 699 N N . LEU A 1 88 ? 35.175 -8.647 -21.092 1.00 71.62 88 LEU A N 1
ATOM 700 C CA . LEU A 1 88 ? 33.793 -8.694 -20.599 1.00 71.62 88 LEU A CA 1
ATOM 701 C C . LEU A 1 88 ? 33.717 -9.074 -19.120 1.00 71.62 88 LEU A C 1
ATOM 703 O O . LEU A 1 88 ? 32.895 -8.514 -18.401 1.00 71.62 88 LEU A O 1
ATOM 707 N N . LEU A 1 89 ? 34.577 -9.980 -18.650 1.00 77.00 89 LEU A N 1
ATOM 708 C CA . LEU A 1 89 ? 34.615 -10.381 -17.245 1.00 77.00 89 LEU A CA 1
ATOM 709 C C . LEU A 1 89 ? 35.123 -9.241 -16.355 1.00 77.00 89 LEU A C 1
ATOM 711 O O . LEU A 1 89 ? 34.519 -8.965 -15.322 1.00 77.00 89 LEU A O 1
ATOM 715 N N . VAL A 1 90 ? 36.160 -8.513 -16.782 1.00 77.81 90 VAL A N 1
ATOM 716 C CA . VAL A 1 90 ? 36.649 -7.318 -16.068 1.00 77.81 90 VAL A CA 1
ATOM 717 C C . VAL A 1 90 ? 35.594 -6.205 -16.057 1.00 77.81 90 VAL A C 1
ATOM 719 O O . VAL A 1 90 ? 35.357 -5.596 -15.011 1.00 77.81 90 VAL A O 1
ATOM 722 N N . LEU A 1 91 ? 34.904 -5.973 -17.179 1.00 75.31 91 LEU A N 1
ATOM 723 C CA . LEU A 1 91 ? 33.799 -5.014 -17.255 1.00 75.31 91 LEU A CA 1
ATOM 724 C C . LEU A 1 91 ? 32.618 -5.430 -16.361 1.00 75.31 91 LEU A C 1
ATOM 726 O O . LEU A 1 91 ? 32.045 -4.590 -15.680 1.00 75.31 91 LEU A O 1
ATOM 730 N N . ALA A 1 92 ? 32.268 -6.716 -16.305 1.00 71.75 92 ALA A N 1
ATOM 731 C CA . ALA A 1 92 ? 31.193 -7.215 -15.448 1.00 71.75 92 ALA A CA 1
ATOM 732 C C . ALA A 1 92 ? 31.544 -7.080 -13.957 1.00 71.75 92 ALA A C 1
ATOM 734 O O . ALA A 1 92 ? 30.747 -6.551 -13.185 1.00 71.75 92 ALA A O 1
ATOM 735 N N . VAL A 1 93 ? 32.754 -7.479 -13.550 1.00 73.50 93 VAL A N 1
ATOM 736 C CA . VAL A 1 93 ? 33.211 -7.392 -12.149 1.00 73.50 93 VAL A CA 1
ATOM 737 C C . VAL A 1 93 ? 33.269 -5.941 -11.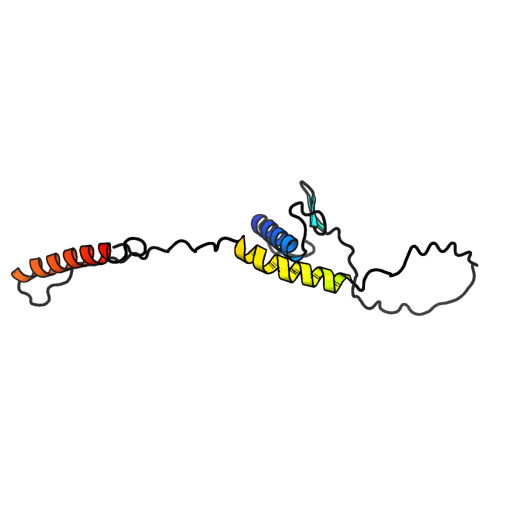658 1.00 73.50 93 VAL A C 1
ATOM 739 O O . VAL A 1 93 ? 33.015 -5.689 -10.483 1.00 73.50 93 VAL A O 1
ATOM 742 N N . THR A 1 94 ? 33.540 -4.978 -12.543 1.00 63.66 94 THR A N 1
ATOM 743 C CA . THR A 1 94 ? 33.572 -3.543 -12.200 1.00 63.66 94 THR A CA 1
ATOM 744 C C . THR A 1 94 ? 32.207 -2.858 -12.313 1.00 63.66 94 THR A C 1
ATOM 746 O O . THR A 1 94 ? 31.873 -2.016 -11.478 1.00 63.66 94 THR A O 1
ATOM 749 N N . ALA A 1 95 ? 31.375 -3.238 -13.284 1.00 61.88 95 ALA A N 1
ATOM 750 C CA . ALA A 1 95 ? 30.066 -2.626 -13.496 1.00 61.88 95 ALA A CA 1
ATOM 751 C C . ALA A 1 95 ? 29.020 -3.076 -12.465 1.00 61.88 95 ALA A C 1
ATOM 753 O O . ALA A 1 95 ? 28.188 -2.268 -12.065 1.00 61.88 95 ALA A O 1
ATOM 754 N N . ILE A 1 96 ? 29.066 -4.327 -11.991 1.00 63.31 96 ILE A N 1
ATOM 755 C CA . ILE A 1 96 ? 28.105 -4.867 -11.011 1.00 63.31 96 ILE A CA 1
ATOM 756 C C . ILE A 1 96 ? 28.103 -4.095 -9.671 1.00 63.31 96 ILE A C 1
ATOM 758 O O . ILE A 1 96 ? 27.016 -3.728 -9.212 1.00 63.31 96 ILE A O 1
ATOM 762 N N . PRO A 1 97 ? 29.249 -3.806 -9.017 1.00 59.06 97 PRO A N 1
ATOM 763 C CA . PRO A 1 97 ? 29.254 -3.020 -7.783 1.00 59.06 97 PRO A CA 1
ATOM 764 C C . PRO A 1 97 ? 28.894 -1.551 -8.030 1.00 59.06 97 PRO A C 1
ATOM 766 O O . PRO A 1 97 ? 28.187 -0.970 -7.211 1.00 59.06 97 PRO A O 1
ATOM 769 N N . ALA A 1 98 ? 29.288 -0.970 -9.170 1.00 65.25 98 ALA A N 1
ATOM 770 C CA . ALA A 1 98 ? 28.910 0.395 -9.536 1.00 65.25 98 ALA A CA 1
ATOM 771 C C . ALA A 1 98 ? 27.390 0.530 -9.709 1.00 65.25 98 ALA A C 1
ATOM 773 O O . ALA A 1 98 ? 26.791 1.455 -9.176 1.00 65.25 98 ALA A O 1
ATOM 774 N N . VAL A 1 99 ? 26.752 -0.448 -10.355 1.00 63.69 99 VAL A N 1
ATOM 775 C CA . VAL A 1 99 ? 25.296 -0.560 -10.513 1.00 63.69 99 VAL A CA 1
ATOM 776 C C . VAL A 1 99 ? 24.588 -0.717 -9.165 1.00 63.69 99 VAL A C 1
ATOM 778 O O . VAL A 1 99 ? 23.593 -0.040 -8.931 1.00 63.69 99 VAL A O 1
ATOM 781 N N . ARG A 1 100 ? 25.111 -1.522 -8.232 1.00 64.81 100 ARG A N 1
ATOM 782 C CA . ARG A 1 100 ? 24.530 -1.641 -6.876 1.00 64.81 100 ARG A CA 1
ATOM 783 C C . ARG A 1 100 ? 24.745 -0.400 -6.009 1.00 64.81 100 ARG A C 1
ATOM 785 O O . ARG A 1 100 ? 23.928 -0.151 -5.132 1.00 64.81 100 ARG A O 1
ATOM 792 N N . HIS A 1 101 ? 25.823 0.350 -6.231 1.00 68.75 101 HIS A N 1
ATOM 793 C CA . HIS A 1 101 ? 26.114 1.581 -5.496 1.00 68.75 101 HIS A CA 1
ATOM 794 C C . HIS A 1 101 ? 25.330 2.785 -6.044 1.00 68.75 101 HIS A C 1
ATOM 796 O O . HIS A 1 101 ? 24.914 3.642 -5.271 1.00 68.75 101 HIS A O 1
ATOM 802 N N . PHE A 1 102 ? 25.089 2.830 -7.362 1.00 63.97 102 PHE A N 1
ATOM 803 C CA . PHE A 1 102 ? 24.354 3.909 -8.033 1.00 63.97 102 PHE A CA 1
ATOM 804 C C . PHE A 1 102 ? 22.854 3.667 -8.195 1.00 63.97 102 PHE A C 1
ATOM 806 O O . PHE A 1 102 ? 22.144 4.619 -8.516 1.00 63.97 102 PHE A O 1
ATOM 813 N N . TRP A 1 103 ? 22.338 2.450 -7.984 1.00 63.84 103 TRP A N 1
ATOM 814 C CA . TRP A 1 103 ? 20.897 2.274 -7.813 1.00 63.84 103 TRP A CA 1
ATO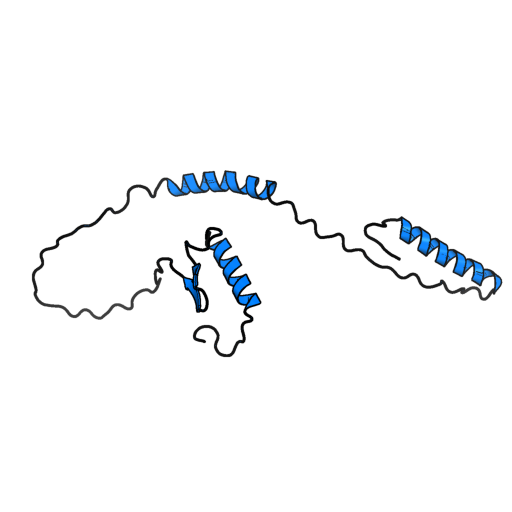M 815 C C . TRP A 1 103 ? 20.536 2.575 -6.358 1.00 63.84 103 TRP A C 1
ATOM 817 O O . TRP A 1 103 ? 20.761 1.717 -5.500 1.00 63.84 103 TRP A O 1
ATOM 827 N N . PRO A 1 104 ? 19.951 3.751 -6.048 1.00 60.28 104 PRO A N 1
ATOM 828 C CA . PRO A 1 104 ? 19.324 3.933 -4.754 1.00 60.28 104 PRO A CA 1
ATOM 829 C C . PRO A 1 104 ? 18.281 2.830 -4.627 1.00 60.28 104 PRO A C 1
ATOM 831 O O . PRO A 1 104 ? 17.446 2.649 -5.523 1.00 60.28 104 PRO A O 1
ATOM 834 N N . ALA A 1 105 ? 18.360 2.059 -3.542 1.00 65.75 105 ALA A N 1
ATOM 835 C CA . ALA A 1 105 ? 17.287 1.161 -3.173 1.00 65.75 105 ALA A CA 1
ATOM 836 C C . ALA A 1 105 ? 16.002 1.989 -3.249 1.00 65.75 105 ALA A C 1
ATOM 838 O O . ALA A 1 105 ? 15.863 2.996 -2.555 1.00 65.75 105 ALA A O 1
ATOM 839 N N . ARG A 1 106 ? 15.096 1.636 -4.168 1.00 63.00 106 ARG A N 1
ATOM 840 C CA . ARG A 1 106 ? 13.738 2.168 -4.131 1.00 63.00 106 ARG A CA 1
ATOM 841 C C . ARG A 1 106 ? 13.161 1.634 -2.834 1.00 63.00 106 ARG A C 1
ATOM 843 O O . ARG A 1 106 ? 12.649 0.518 -2.819 1.00 63.00 106 ARG A O 1
ATOM 850 N N . ASN A 1 107 ? 13.337 2.380 -1.747 1.00 69.38 107 ASN A N 1
ATOM 851 C CA . ASN A 1 107 ? 12.708 2.066 -0.483 1.00 69.38 107 ASN A CA 1
ATOM 852 C C . ASN A 1 107 ? 11.210 1.990 -0.786 1.00 69.38 107 ASN A C 1
ATOM 854 O O . ASN A 1 107 ? 10.647 2.993 -1.241 1.00 69.38 107 ASN A O 1
ATOM 858 N N . PRO A 1 108 ? 10.570 0.816 -0.634 1.00 63.28 108 PRO A N 1
ATOM 859 C CA . PRO A 1 108 ? 9.126 0.751 -0.725 1.00 63.28 108 PRO A CA 1
ATOM 860 C C . PRO A 1 108 ? 8.589 1.764 0.281 1.00 63.28 108 PRO A C 1
ATOM 862 O O . PRO A 1 108 ? 9.022 1.789 1.434 1.00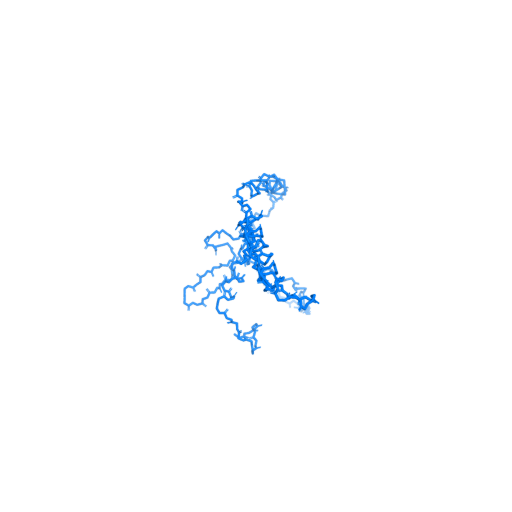 63.28 108 PRO A O 1
ATOM 865 N N . SER A 1 109 ? 7.725 2.662 -0.188 1.00 70.56 109 SER A N 1
ATOM 866 C CA . SER A 1 109 ? 7.099 3.668 0.661 1.00 70.56 109 SER A CA 1
ATOM 867 C C . SER A 1 109 ? 6.486 2.947 1.867 1.00 70.56 109 SER A C 1
ATOM 869 O O . SER A 1 109 ? 5.770 1.963 1.647 1.00 70.56 109 SER A O 1
ATOM 871 N N . PRO A 1 110 ? 6.783 3.355 3.114 1.00 67.50 110 PRO A N 1
ATOM 872 C CA . PRO A 1 110 ? 6.224 2.694 4.283 1.00 67.50 110 PRO A CA 1
ATOM 873 C C . PRO A 1 110 ? 4.698 2.728 4.170 1.00 67.50 110 PRO A C 1
ATOM 875 O O . PRO A 1 110 ? 4.085 3.791 4.063 1.00 67.50 110 PRO A O 1
ATOM 878 N N . ARG A 1 111 ? 4.081 1.546 4.085 1.00 77.44 111 ARG A N 1
ATOM 879 C CA . ARG A 1 111 ? 2.630 1.417 3.961 1.00 77.44 111 ARG A CA 1
ATOM 880 C C . ARG A 1 111 ? 2.041 1.625 5.350 1.00 77.44 111 ARG A C 1
ATOM 882 O O . ARG A 1 111 ? 2.161 0.745 6.195 1.00 77.44 111 ARG A O 1
ATOM 889 N N . ARG A 1 112 ? 1.437 2.791 5.576 1.00 85.38 112 ARG A N 1
ATOM 890 C CA . ARG A 1 112 ? 0.768 3.118 6.838 1.00 85.38 112 ARG A CA 1
ATOM 891 C C . ARG A 1 112 ? -0.416 2.166 7.060 1.00 85.38 112 ARG A C 1
ATOM 893 O O . ARG A 1 112 ? -1.278 2.052 6.189 1.00 85.38 112 ARG A O 1
ATOM 900 N N . VAL A 1 113 ? -0.430 1.455 8.182 1.00 90.38 113 VAL A N 1
ATOM 901 C CA . VAL A 1 113 ? -1.508 0.551 8.614 1.00 90.38 113 VAL A CA 1
ATOM 902 C C . VAL A 1 113 ? -2.523 1.362 9.417 1.00 90.38 113 VAL A C 1
ATOM 904 O O . VAL A 1 113 ? -2.118 2.113 10.294 1.00 90.38 113 VAL A O 1
ATOM 907 N N . MET A 1 114 ? -3.818 1.228 9.117 1.00 92.88 114 MET A N 1
ATOM 908 C CA . MET A 1 114 ? -4.902 1.935 9.814 1.00 92.88 114 MET A CA 1
ATOM 909 C C . MET A 1 114 ? -5.662 0.959 10.714 1.00 92.88 114 MET A C 1
ATOM 911 O O . MET A 1 114 ? -6.052 -0.111 10.241 1.00 92.88 114 MET A O 1
ATOM 915 N N . LEU A 1 115 ? -5.878 1.321 11.976 1.00 92.06 115 LEU A N 1
ATOM 916 C CA . LEU A 1 115 ? -6.532 0.480 12.974 1.00 92.06 115 LEU A CA 1
ATOM 917 C C . LEU A 1 115 ? -7.663 1.251 13.654 1.00 92.06 115 LEU A C 1
ATOM 919 O O . LEU A 1 115 ? -7.402 2.118 14.471 1.00 92.06 115 LEU A O 1
ATOM 923 N N . ALA A 1 116 ? -8.914 0.903 13.358 1.00 94.69 116 ALA A N 1
ATOM 924 C CA . ALA A 1 116 ? -10.053 1.482 14.060 1.00 94.69 116 ALA A CA 1
ATOM 925 C C . ALA A 1 116 ? -10.224 0.816 15.432 1.00 94.69 116 ALA A C 1
ATOM 927 O O . ALA A 1 116 ? -10.279 -0.414 15.521 1.00 94.69 116 ALA A O 1
ATOM 928 N N . VAL A 1 117 ? -10.340 1.627 16.482 1.00 93.75 117 VAL A N 1
ATOM 929 C CA . VAL A 1 117 ? -10.673 1.170 17.835 1.00 93.75 117 VAL A CA 1
ATOM 930 C C . VAL A 1 117 ? -12.144 1.483 18.077 1.00 93.75 117 VAL A C 1
ATOM 932 O O . VAL A 1 117 ? -12.568 2.629 17.944 1.00 93.75 117 VAL A O 1
ATOM 935 N N . LEU A 1 118 ? -12.931 0.452 18.371 1.00 96.44 118 LEU A N 1
ATOM 936 C CA . LEU A 1 118 ? -14.328 0.622 18.755 1.00 96.44 118 LEU A CA 1
ATOM 937 C C . LEU A 1 118 ? -14.428 0.839 20.272 1.00 96.44 118 LEU A C 1
ATOM 939 O O . LEU A 1 118 ? -13.575 0.317 20.995 1.00 96.44 118 LEU A O 1
ATOM 943 N N . PRO A 1 119 ? -15.473 1.544 20.746 1.00 94.62 119 PRO A N 1
ATOM 944 C CA . PRO A 1 119 ? -15.751 1.680 22.168 1.00 94.62 119 PRO A CA 1
ATOM 945 C C . PRO A 1 119 ? -15.824 0.326 22.862 1.00 94.62 119 PRO A C 1
ATOM 947 O O . PRO A 1 119 ? -16.465 -0.604 22.364 1.00 94.62 119 PRO A O 1
ATOM 950 N N . PHE A 1 120 ? -15.164 0.219 24.009 1.00 94.56 120 PHE A N 1
ATOM 951 C CA . PHE A 1 120 ? -15.271 -0.967 24.843 1.00 94.56 120 PHE A CA 1
ATOM 952 C C . PHE A 1 120 ? -16.671 -1.074 25.449 1.00 94.56 120 PHE A C 1
ATOM 954 O O . PHE A 1 120 ? -17.244 -0.092 25.914 1.00 94.56 120 PHE A O 1
ATOM 961 N N . GLU A 1 121 ? -17.215 -2.289 25.459 1.00 93.88 121 GLU A N 1
ATOM 962 C CA . GLU A 1 121 ? -18.492 -2.570 26.107 1.00 93.88 121 GLU A CA 1
ATOM 963 C C . GLU A 1 121 ? -18.287 -2.829 27.600 1.00 93.88 121 GLU A C 1
ATOM 965 O O . GLU A 1 121 ? -17.405 -3.591 28.009 1.00 93.88 121 GLU A O 1
ATOM 970 N N . ASN A 1 122 ? -19.140 -2.220 28.418 1.00 93.69 122 ASN A N 1
ATOM 971 C CA . ASN A 1 122 ? -19.218 -2.520 29.835 1.00 93.69 122 ASN A CA 1
ATOM 972 C C . ASN A 1 122 ? -20.005 -3.821 30.061 1.00 93.69 122 ASN A C 1
ATOM 974 O O . ASN A 1 122 ? -21.198 -3.906 29.772 1.00 93.69 122 ASN A O 1
ATOM 978 N N . LEU A 1 123 ? -19.333 -4.835 30.608 1.00 93.50 123 LEU A N 1
ATOM 979 C CA . LEU A 1 123 ? -19.920 -6.149 30.881 1.00 93.50 123 LEU A CA 1
ATOM 980 C C . LEU A 1 123 ? -20.368 -6.332 32.341 1.00 93.50 123 LEU A C 1
ATOM 982 O O . LEU A 1 123 ? -20.968 -7.361 32.655 1.00 93.50 123 LEU A O 1
ATOM 986 N N . SER A 1 124 ? -20.073 -5.387 33.241 1.00 89.38 124 SER A N 1
ATOM 987 C CA . SER A 1 124 ? -20.441 -5.491 34.662 1.00 89.38 124 SER A CA 1
ATOM 988 C C . SER A 1 124 ? -21.915 -5.170 34.917 1.00 89.38 124 SER A C 1
ATOM 990 O O . SER A 1 124 ? -22.498 -5.661 35.884 1.00 89.38 124 SER A O 1
ATOM 992 N N . GLY A 1 125 ? -22.529 -4.380 34.030 1.00 85.19 125 GLY A N 1
ATOM 993 C CA . GLY A 1 125 ? -23.908 -3.910 34.150 1.00 85.19 125 GLY A CA 1
ATOM 994 C C . GLY A 1 125 ? -24.088 -2.724 35.105 1.00 85.19 125 GLY A C 1
ATOM 995 O O . GLY A 1 125 ? -25.223 -2.287 35.301 1.00 85.19 125 GLY A O 1
ATOM 996 N N . ASP A 1 126 ? -23.007 -2.196 35.688 1.00 93.00 126 ASP A N 1
ATOM 997 C CA . ASP A 1 126 ? -23.033 -0.954 36.464 1.00 93.00 126 ASP A CA 1
ATOM 998 C C . ASP A 1 126 ? -22.829 0.257 35.545 1.00 93.00 126 ASP A C 1
ATOM 1000 O O . ASP A 1 126 ? -21.761 0.432 34.963 1.00 93.00 126 ASP A O 1
ATOM 1004 N N . ALA A 1 127 ? -23.833 1.131 35.459 1.00 89.06 127 ALA A N 1
ATOM 1005 C CA . ALA A 1 127 ? -23.801 2.334 34.625 1.00 89.06 127 ALA A CA 1
ATOM 1006 C C . ALA A 1 127 ? -22.668 3.316 34.991 1.00 89.06 127 ALA A C 1
ATOM 1008 O O . ALA A 1 127 ? -22.274 4.142 34.167 1.00 89.06 127 ALA A O 1
ATOM 1009 N N . HIS A 1 128 ? -22.117 3.255 36.209 1.00 89.94 128 HIS A N 1
ATOM 1010 C CA . HIS A 1 128 ? -20.966 4.084 36.577 1.00 89.94 128 HIS A CA 1
ATOM 1011 C C . HIS A 1 128 ? -19.671 3.682 35.853 1.00 89.94 128 HIS A C 1
ATOM 1013 O O . HIS A 1 128 ? -18.784 4.524 35.691 1.00 89.94 128 HIS A O 1
ATOM 1019 N N . GLU A 1 129 ? -19.555 2.434 35.394 1.00 92.75 129 GLU A N 1
ATOM 1020 C CA . GLU A 1 129 ? -18.367 1.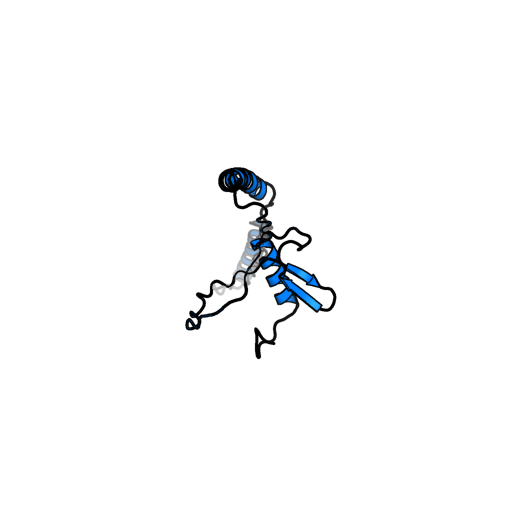934 34.690 1.00 92.75 129 GLU A CA 1
ATOM 1021 C C . GLU A 1 129 ? -18.381 2.236 33.183 1.00 92.75 129 GLU A C 1
ATOM 1023 O O . GLU A 1 129 ? -17.345 2.118 32.528 1.00 92.75 129 GLU A O 1
ATOM 1028 N N . ASP A 1 130 ? -19.496 2.722 32.629 1.00 92.75 130 ASP A N 1
ATOM 1029 C CA . ASP A 1 130 ? -19.583 3.117 31.214 1.00 92.75 130 ASP A CA 1
ATOM 1030 C C . ASP A 1 130 ? -18.579 4.231 30.883 1.00 92.75 130 ASP A C 1
ATOM 1032 O O . ASP A 1 130 ? -17.890 4.191 29.865 1.00 92.75 130 ASP A O 1
ATOM 1036 N N . TYR A 1 131 ? -18.423 5.191 31.799 1.00 92.19 131 TYR A N 1
ATOM 1037 C CA . TYR A 1 131 ? -17.432 6.261 31.671 1.00 92.19 131 TYR A CA 1
ATOM 1038 C C . TYR A 1 131 ? -15.993 5.728 31.706 1.00 92.19 131 TYR A C 1
ATOM 1040 O O . TYR A 1 131 ? -15.102 6.267 31.051 1.00 92.19 131 TYR A O 1
ATOM 1048 N N . PHE A 1 132 ? -15.751 4.661 32.470 1.00 94.88 132 PHE A N 1
ATOM 1049 C CA . PHE A 1 132 ? -14.443 4.019 32.518 1.00 94.88 132 PHE A CA 1
ATOM 1050 C C . PHE A 1 132 ? -14.127 3.301 31.200 1.00 94.88 132 PHE A C 1
ATOM 1052 O O . PHE A 1 132 ? -13.014 3.441 30.694 1.00 94.88 132 PHE A O 1
ATOM 1059 N N . ALA A 1 133 ? -15.092 2.583 30.620 1.00 95.44 133 ALA A N 1
ATOM 1060 C CA . ALA A 1 133 ? -14.932 1.915 29.328 1.00 95.44 133 ALA A CA 1
ATOM 1061 C C . ALA A 1 133 ? -14.674 2.916 28.184 1.00 95.44 133 ALA A C 1
ATOM 1063 O O . ALA A 1 133 ? -13.800 2.691 27.338 1.00 95.44 133 ALA A O 1
ATOM 1064 N N . ASP A 1 134 ? -15.371 4.053 28.198 1.00 94.69 134 ASP A N 1
ATOM 1065 C CA . ASP A 1 134 ? -15.151 5.150 27.252 1.00 94.69 134 ASP A CA 1
ATOM 1066 C C . ASP A 1 134 ? -13.753 5.769 27.426 1.00 94.69 134 ASP A C 1
ATOM 1068 O O . ASP A 1 134 ? -12.972 5.851 26.477 1.00 94.69 134 ASP A O 1
ATOM 1072 N N . GLY A 1 135 ? -13.358 6.066 28.671 1.00 95.62 135 GLY A N 1
ATOM 1073 C CA . GLY A 1 135 ? -12.015 6.560 28.985 1.00 95.62 135 GLY A CA 1
ATOM 1074 C C . GLY A 1 135 ? -10.896 5.595 28.573 1.00 95.62 135 GLY A C 1
ATOM 1075 O O . GLY A 1 135 ? -9.858 6.030 28.074 1.00 95.62 135 GLY A O 1
ATOM 1076 N N . LEU A 1 136 ? -11.107 4.283 28.720 1.00 96.56 136 LEU A N 1
ATOM 1077 C CA . LEU A 1 136 ? -10.168 3.255 28.259 1.00 96.56 136 LEU A CA 1
ATOM 1078 C C . LEU A 1 136 ? -10.043 3.251 26.726 1.00 96.56 136 LEU A C 1
ATOM 1080 O O . LEU A 1 136 ? -8.954 3.022 26.197 1.00 96.56 136 LEU A O 1
ATOM 1084 N N . THR A 1 137 ? -11.146 3.503 26.019 1.00 96.62 137 THR A N 1
ATOM 1085 C CA . THR A 1 137 ? -11.179 3.577 24.552 1.00 96.62 137 THR A CA 1
ATOM 1086 C C . THR A 1 137 ? -10.360 4.768 24.061 1.00 96.62 137 THR A C 1
ATOM 1088 O O . THR A 1 137 ? -9.462 4.593 23.236 1.00 96.62 137 THR A O 1
ATOM 1091 N N . GLU A 1 138 ? -10.616 5.955 24.610 1.00 96.50 138 GLU A N 1
ATOM 1092 C CA . GLU A 1 138 ? -9.894 7.187 24.268 1.00 96.50 138 GLU A CA 1
ATOM 1093 C C . GLU A 1 138 ? -8.392 7.077 24.575 1.00 96.50 138 GLU A C 1
ATOM 1095 O O . GLU A 1 138 ? -7.549 7.425 23.743 1.00 96.50 138 GLU A O 1
ATOM 1100 N N . GLU A 1 139 ? -8.029 6.509 25.729 1.00 96.75 139 GLU A N 1
ATOM 1101 C CA . GLU A 1 139 ? -6.626 6.288 26.094 1.00 96.75 139 GLU A CA 1
ATOM 1102 C C . GLU A 1 139 ? -5.938 5.293 25.143 1.00 96.75 139 GLU A C 1
ATOM 1104 O O . GLU A 1 139 ? -4.800 5.514 24.720 1.00 96.75 139 GLU A O 1
ATOM 1109 N N . MET A 1 140 ? -6.626 4.218 24.743 1.00 95.81 140 MET A N 1
ATOM 1110 C CA . MET A 1 140 ? -6.094 3.249 23.779 1.00 95.81 140 MET A CA 1
ATOM 1111 C C . MET A 1 140 ? -5.878 3.887 22.399 1.00 95.81 140 MET A C 1
ATOM 1113 O O . MET A 1 140 ? -4.836 3.664 21.776 1.00 95.81 140 MET A O 1
ATOM 1117 N N . ILE A 1 141 ? -6.822 4.715 21.936 1.00 94.75 141 ILE A N 1
ATOM 1118 C CA . ILE A 1 141 ? -6.698 5.486 20.690 1.00 94.75 141 ILE A CA 1
ATOM 1119 C C . ILE A 1 141 ? -5.469 6.400 20.754 1.00 94.75 141 ILE A C 1
ATOM 1121 O O . ILE A 1 141 ? -4.636 6.388 19.839 1.00 94.75 141 ILE A O 1
ATOM 1125 N N . ALA A 1 142 ? -5.312 7.146 21.849 1.00 94.56 142 ALA A N 1
ATOM 1126 C CA . ALA A 1 142 ? -4.188 8.054 22.043 1.00 94.56 142 ALA A CA 1
ATOM 1127 C C . ALA A 1 142 ? -2.836 7.315 22.062 1.00 94.56 142 ALA A C 1
ATOM 1129 O O . ALA A 1 142 ? -1.902 7.722 21.360 1.00 94.56 142 ALA A O 1
ATOM 1130 N N . GLN A 1 143 ? -2.726 6.208 22.806 1.00 94.50 143 GLN A N 1
ATOM 1131 C CA . GLN A 1 143 ? -1.489 5.422 22.900 1.00 94.50 143 GLN A CA 1
ATOM 1132 C C . GLN A 1 143 ? -1.090 4.801 21.558 1.00 94.50 143 GLN A C 1
ATOM 1134 O O . GLN A 1 143 ? 0.070 4.901 21.141 1.00 94.50 143 GLN A O 1
ATOM 1139 N N . LEU A 1 144 ? -2.042 4.195 20.845 1.00 93.12 144 LEU A N 1
ATOM 1140 C CA . LEU A 1 144 ? -1.786 3.589 19.538 1.00 93.12 144 LEU A CA 1
ATOM 1141 C C . LEU A 1 144 ? -1.395 4.641 18.490 1.00 93.12 144 LEU A C 1
ATOM 1143 O O . LEU A 1 144 ? -0.486 4.401 17.691 1.00 93.12 144 LEU A O 1
ATOM 1147 N N . GLY A 1 145 ? -1.999 5.832 18.540 1.00 91.06 145 GLY A N 1
ATOM 1148 C CA . GLY A 1 145 ? -1.623 6.959 17.685 1.00 91.06 145 GLY A CA 1
ATOM 1149 C C . GLY A 1 145 ? -0.172 7.425 17.879 1.00 91.06 145 GLY A C 1
ATOM 1150 O O . GLY A 1 145 ? 0.469 7.859 16.917 1.00 91.06 145 GLY A O 1
ATOM 1151 N N . GLN A 1 146 ? 0.378 7.300 19.093 1.00 90.94 146 GLN A N 1
ATOM 1152 C CA . GLN A 1 146 ? 1.748 7.722 19.413 1.00 90.94 146 GLN A CA 1
ATOM 1153 C C . GLN A 1 146 ? 2.822 6.654 19.167 1.00 90.94 146 GLN A C 1
ATOM 1155 O O . GLN A 1 146 ? 3.983 7.010 18.961 1.00 90.94 146 GLN A O 1
ATOM 1160 N N . TRP A 1 147 ? 2.483 5.363 19.176 1.00 89.25 147 TRP A N 1
ATOM 1161 C CA . TRP A 1 147 ? 3.488 4.291 19.194 1.00 89.25 147 TRP A CA 1
ATOM 1162 C C . TRP A 1 1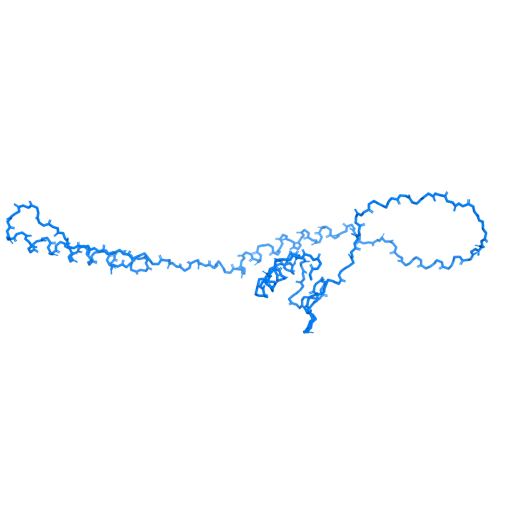47 ? 4.374 4.250 17.936 1.00 89.25 147 TRP A C 1
ATOM 1164 O O . TRP A 1 147 ? 5.591 4.092 18.041 1.00 89.25 147 TRP A O 1
ATOM 1174 N N . GLN A 1 148 ? 3.793 4.416 16.739 1.00 81.75 148 GLN A N 1
ATOM 1175 C CA . GLN A 1 148 ? 4.530 4.447 15.463 1.00 81.75 148 GLN A CA 1
ATOM 1176 C C . GLN A 1 148 ? 3.843 5.351 14.422 1.00 81.75 148 GLN A C 1
ATOM 1178 O O . GLN A 1 148 ? 3.346 4.855 13.411 1.00 81.75 148 GLN A O 1
ATOM 1183 N N . PRO A 1 149 ? 3.848 6.685 14.588 1.00 81.50 149 PRO A N 1
ATOM 1184 C CA . PRO A 1 149 ? 3.043 7.604 13.771 1.00 81.50 149 PRO A CA 1
ATOM 1185 C C . PRO A 1 149 ? 3.374 7.569 12.268 1.00 81.50 149 PRO A C 1
ATOM 1187 O O . PRO A 1 149 ? 2.528 7.894 11.435 1.00 81.50 149 PRO A O 1
ATOM 1190 N N . ALA A 1 150 ? 4.592 7.146 11.908 1.00 82.25 150 ALA A N 1
ATOM 1191 C CA . ALA A 1 150 ? 5.018 6.987 10.518 1.00 82.25 150 ALA A CA 1
ATOM 1192 C C . ALA A 1 150 ? 4.417 5.745 9.829 1.00 82.25 150 ALA A C 1
ATOM 1194 O O . ALA A 1 150 ? 4.225 5.755 8.614 1.00 82.25 150 ALA A O 1
ATOM 1195 N N . ASN A 1 151 ? 4.113 4.689 10.591 1.00 86.50 151 ASN A N 1
ATOM 1196 C CA . ASN A 1 151 ? 3.709 3.382 10.061 1.00 86.50 151 ASN A CA 1
ATOM 1197 C C . ASN A 1 151 ? 2.300 2.961 10.495 1.00 86.50 151 ASN A C 1
ATOM 1199 O O . ASN A 1 151 ? 1.723 2.083 9.861 1.00 86.50 151 ASN A O 1
ATOM 1203 N N . LEU A 1 152 ? 1.742 3.579 11.534 1.00 86.62 152 LEU A N 1
ATOM 1204 C CA . LEU A 1 152 ? 0.428 3.287 12.089 1.00 86.62 152 LEU A CA 1
ATOM 1205 C C . LEU A 1 152 ? -0.431 4.562 12.098 1.00 86.62 152 LEU A C 1
ATOM 1207 O O . LEU A 1 152 ? 0.060 5.677 12.304 1.00 86.62 152 LEU A O 1
ATOM 1211 N N . GLY A 1 153 ? -1.713 4.399 11.819 1.00 88.06 153 GLY A N 1
ATOM 1212 C CA . GLY A 1 153 ? -2.764 5.374 12.064 1.00 88.06 153 GLY A CA 1
ATOM 1213 C C . GLY A 1 153 ? -3.913 4.689 12.793 1.00 88.06 153 GLY A C 1
ATOM 1214 O O . GLY A 1 153 ? -4.106 3.481 12.643 1.00 88.06 153 GLY A O 1
ATOM 1215 N N . VAL A 1 154 ? -4.641 5.468 13.582 1.00 90.00 154 VAL A N 1
ATOM 1216 C CA . VAL A 1 154 ? -5.855 5.063 14.294 1.00 90.00 154 VAL A CA 1
ATOM 1217 C C . VAL A 1 154 ? -6.982 5.965 13.834 1.00 90.00 154 VAL A C 1
ATOM 1219 O O . VAL A 1 154 ? -6.692 7.174 13.670 1.00 90.00 154 VAL A O 1
#

Sequence (154 aa):
EKVWPGIFVEESNLARHIFNLRQVLGDSPDGRKYIETVPRRGYRFIAPVQENGEPPAPPQSAPVLSAQPQAAVHLGHKRSLWFWPLALLVLAVTAIPAVRHFWPARNPSPRRVMLAVLPFENLSGDAHEDYFADGLTEEMIAQLGQWQPANLGV

Foldseek 3Di:
DVPDPPDDDDPVNVVVVVVVVCVVVVPDPCNPAAWDQDPPPGIDGDDDDDDPDPDPDDPDDDDDDDDDDDPDPPPDDDDDPPCVVVVVVVCCVVVVVVVVVPPDPPPDQQAAAEDDQDQDDDPPPDPVCSVVSNVVSVVVQVVQCPPCVRRYHD

Secondary structure (DSSP, 8-state):
--S-TT----HHHHHHHHHHHHHHHT--TT--SSEEEETTTEEEE-SPPP----PPPPPP------------------SS-SSHHHHHHHHHHHHHHHHHHHS----PPP--EE-PPPPPPP-S--GGGHHHHHHHHHHHHHHHHHH-TTTEE-

pLDDT: mean 73.12, std 15.79, range [43.25, 96.75]

Radius of gyration: 34.79 Å; chains: 1; bounding box: 66×42×103 Å